Protein AF-A0AA91EET5-F1 (afdb_monomer)

Sequence (103 aa):
MRKLGVDAERKNVVAAQWEQQTTDANEKAKIESCSSEIRQASVQIVQPQVNRVQQVTTDPAQLTALNDVHTKWLAYMNSITLKGTDASLAKAFNNAADKLESM

pLDDT: mean 87.49, std 6.36, range [72.88, 96.38]

Radius of gyration: 15.82 Å; Cα contacts (8 Å, |Δi|>4): 70; chains: 1; bounding box: 35×16×47 Å

Structure (mmCIF, N/CA/C/O backbone):
data_AF-A0AA91EET5-F1
#
_entry.id   AF-A0AA91EET5-F1
#
loop_
_atom_site.group_PDB
_atom_site.id
_atom_site.type_symbol
_atom_site.label_atom_id
_atom_site.label_alt_id
_atom_site.label_comp_id
_atom_site.label_asym_id
_atom_site.label_entity_id
_atom_site.label_seq_id
_atom_site.pdbx_PDB_ins_code
_atom_site.Cartn_x
_atom_site.Cartn_y
_atom_site.Cartn_z
_atom_site.occupancy
_atom_site.B_iso_or_equiv
_atom_site.auth_seq_id
_atom_site.auth_comp_id
_atom_site.auth_asym_id
_atom_site.auth_atom_id
_atom_site.pdbx_PDB_model_num
ATOM 1 N N . MET A 1 1 ? 4.198 -6.272 -3.321 1.00 79.62 1 MET A N 1
ATOM 2 C CA . MET A 1 1 ? 3.411 -5.075 -2.938 1.00 79.62 1 MET A CA 1
ATOM 3 C C . MET A 1 1 ? 1.924 -5.379 -2.750 1.00 79.62 1 MET A C 1
ATOM 5 O O . MET A 1 1 ? 1.407 -5.063 -1.687 1.00 79.62 1 MET A O 1
ATOM 9 N N . ARG A 1 2 ? 1.248 -6.056 -3.697 1.00 83.31 2 ARG A N 1
ATOM 10 C CA . ARG A 1 2 ? -0.203 -6.341 -3.625 1.00 83.31 2 ARG A CA 1
ATOM 11 C C . ARG A 1 2 ? -0.639 -7.089 -2.357 1.00 83.31 2 ARG A C 1
ATOM 13 O O . ARG A 1 2 ? -1.467 -6.583 -1.611 1.00 83.31 2 ARG A O 1
ATOM 20 N N . LYS A 1 3 ? -0.003 -8.228 -2.055 1.00 84.19 3 LYS A N 1
ATOM 21 C CA . LYS A 1 3 ? -0.272 -9.009 -0.831 1.00 84.19 3 LYS A CA 1
ATOM 22 C C . LYS A 1 3 ? -0.099 -8.189 0.455 1.00 84.19 3 LYS A C 1
ATOM 24 O O . LYS A 1 3 ? -0.939 -8.264 1.337 1.00 84.19 3 LYS A O 1
ATOM 29 N N . LEU A 1 4 ? 0.956 -7.375 0.529 1.00 80.19 4 LEU A N 1
ATOM 30 C CA . LEU A 1 4 ? 1.233 -6.532 1.698 1.00 80.19 4 LEU A CA 1
ATOM 31 C C . LEU A 1 4 ? 0.138 -5.483 1.925 1.00 80.19 4 LEU A C 1
ATOM 33 O O . LEU A 1 4 ? -0.253 -5.263 3.064 1.00 80.19 4 LEU A O 1
ATOM 37 N N . GLY A 1 5 ? -0.371 -4.869 0.853 1.00 79.38 5 GLY A N 1
ATOM 38 C CA . GLY A 1 5 ? -1.472 -3.912 0.951 1.00 79.38 5 GLY A CA 1
ATOM 39 C C . GLY A 1 5 ? -2.782 -4.556 1.417 1.00 79.38 5 GLY A C 1
ATOM 40 O O . GLY A 1 5 ? -3.413 -4.051 2.338 1.00 79.38 5 GLY A O 1
ATOM 41 N N . VAL A 1 6 ? -3.129 -5.730 0.873 1.00 82.75 6 VAL A N 1
ATOM 42 C CA . VAL A 1 6 ? -4.320 -6.495 1.297 1.00 82.75 6 VAL A CA 1
ATOM 43 C C . VAL A 1 6 ? -4.222 -6.932 2.761 1.00 82.75 6 VAL A C 1
ATOM 45 O O . VAL A 1 6 ? -5.194 -6.827 3.509 1.00 82.75 6 VAL A O 1
ATOM 48 N N . ASP A 1 7 ? -3.055 -7.413 3.193 1.00 83.62 7 ASP A N 1
ATOM 49 C CA . ASP A 1 7 ? -2.842 -7.807 4.587 1.00 83.62 7 ASP A CA 1
ATOM 50 C C . ASP A 1 7 ? -2.925 -6.595 5.533 1.00 83.62 7 ASP A C 1
ATOM 52 O O . ASP A 1 7 ? -3.480 -6.714 6.627 1.00 83.62 7 ASP A O 1
ATOM 56 N N . ALA A 1 8 ? -2.417 -5.428 5.117 1.00 80.56 8 ALA A N 1
ATOM 57 C CA . ALA A 1 8 ? -2.539 -4.184 5.877 1.00 80.56 8 ALA A CA 1
ATOM 58 C C . ALA A 1 8 ? -4.004 -3.740 6.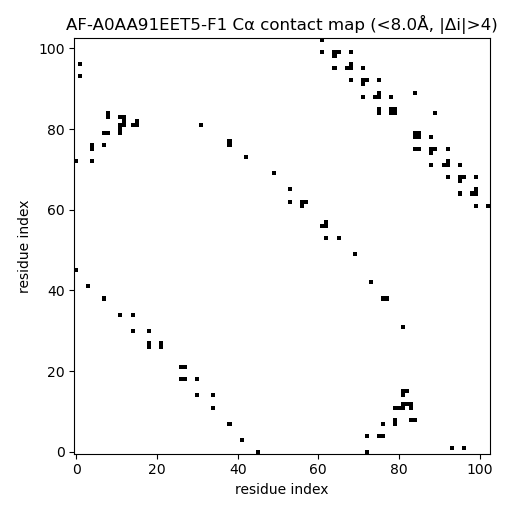012 1.00 80.56 8 ALA A C 1
ATOM 60 O O . ALA A 1 8 ? -4.450 -3.444 7.118 1.00 80.56 8 ALA A O 1
ATOM 61 N N . GLU A 1 9 ? -4.773 -3.771 4.921 1.00 82.88 9 GLU A N 1
ATOM 62 C CA . GLU A 1 9 ? -6.205 -3.458 4.928 1.00 82.88 9 GLU A CA 1
ATOM 63 C C . GLU A 1 9 ? -6.982 -4.382 5.877 1.00 82.88 9 GLU A C 1
ATOM 65 O O . GLU A 1 9 ? -7.721 -3.906 6.738 1.00 82.88 9 GLU A O 1
ATOM 70 N N . ARG A 1 10 ? -6.759 -5.702 5.793 1.00 83.31 10 ARG A N 1
ATOM 71 C CA . ARG A 1 10 ? -7.416 -6.684 6.674 1.00 83.31 10 ARG A CA 1
ATOM 72 C C . ARG A 1 10 ? -7.131 -6.429 8.149 1.00 83.31 10 ARG A C 1
ATOM 74 O O . ARG A 1 10 ? -8.049 -6.475 8.964 1.00 83.31 10 ARG A O 1
ATOM 81 N N . LYS A 1 11 ? -5.871 -6.159 8.500 1.00 80.50 11 LYS A N 1
ATOM 82 C CA . LYS A 1 11 ? -5.490 -5.840 9.884 1.00 80.50 11 LYS A CA 1
ATOM 83 C C . LYS A 1 11 ? -6.155 -4.552 10.367 1.00 80.50 11 LYS A C 1
ATOM 85 O O . LYS A 1 11 ? -6.593 -4.503 11.512 1.00 80.50 11 LYS A O 1
ATOM 90 N N . ASN A 1 12 ? -6.299 -3.557 9.493 1.00 79.44 12 ASN A N 1
ATOM 91 C CA . ASN A 1 12 ? -6.985 -2.313 9.833 1.00 79.44 12 ASN A CA 1
ATOM 92 C C . ASN A 1 12 ? -8.488 -2.503 10.068 1.00 79.44 12 ASN A C 1
ATOM 94 O O . ASN A 1 12 ? -9.044 -1.874 10.962 1.00 79.44 12 ASN A O 1
ATOM 98 N N . VAL A 1 13 ? -9.141 -3.401 9.323 1.00 80.31 13 VAL A N 1
ATOM 99 C CA . VAL A 1 13 ? -10.548 -3.767 9.569 1.00 80.31 13 VAL A CA 1
ATOM 100 C C . VAL A 1 13 ? -10.719 -4.417 10.945 1.00 80.31 13 VAL A C 1
ATOM 102 O O . VAL A 1 13 ? -11.660 -4.087 11.662 1.00 80.31 13 VAL A O 1
ATOM 105 N N . VAL A 1 14 ? -9.798 -5.299 11.352 1.00 78.81 14 VAL A N 1
ATOM 106 C CA . VAL A 1 14 ? -9.814 -5.890 12.704 1.00 78.81 14 VAL A CA 1
ATOM 107 C C . VAL A 1 14 ? -9.612 -4.811 13.773 1.00 78.81 14 VAL A C 1
ATOM 109 O O . VAL A 1 14 ? -10.362 -4.766 14.746 1.00 78.81 14 VAL A O 1
ATOM 112 N N . ALA A 1 15 ? -8.655 -3.900 13.569 1.00 79.00 15 ALA A N 1
ATOM 113 C CA . ALA A 1 15 ? -8.425 -2.767 14.466 1.00 79.00 15 ALA A CA 1
ATOM 114 C C . ALA A 1 15 ? -9.678 -1.881 14.617 1.00 79.00 15 ALA A C 1
ATOM 116 O O . ALA A 1 15 ? -10.000 -1.445 15.719 1.00 79.00 15 ALA A O 1
ATOM 117 N N . ALA A 1 16 ? -10.430 -1.674 13.537 1.00 78.69 16 ALA A N 1
ATOM 118 C CA . ALA A 1 16 ? -11.678 -0.917 13.553 1.00 78.69 16 ALA A CA 1
ATOM 119 C C . ALA A 1 16 ? -12.797 -1.600 14.342 1.00 78.69 16 ALA A C 1
ATOM 121 O O . ALA A 1 16 ? -13.543 -0.944 15.063 1.00 78.69 16 ALA A O 1
ATOM 122 N N . GLN A 1 17 ? -12.910 -2.924 14.224 1.00 79.38 17 GLN A N 1
ATOM 123 C CA . GLN A 1 17 ? -13.871 -3.700 15.008 1.00 79.38 17 GLN A CA 1
ATOM 124 C C . GLN A 1 17 ? -13.556 -3.618 16.504 1.00 79.38 17 GLN A C 1
ATOM 126 O O . GLN A 1 17 ? -14.473 -3.484 17.311 1.00 79.38 17 GLN A O 1
ATOM 131 N N . TRP A 1 18 ? -12.272 -3.641 16.873 1.00 79.31 18 TRP A N 1
ATOM 132 C CA . TRP A 1 18 ? -11.852 -3.406 18.255 1.00 79.31 18 TRP A CA 1
ATOM 133 C C . TRP A 1 18 ? -12.154 -1.977 18.719 1.00 79.31 18 TRP A C 1
ATOM 135 O O . TRP A 1 18 ? -12.754 -1.811 19.775 1.00 79.31 18 TRP A O 1
ATOM 145 N N . GLU A 1 19 ? -11.853 -0.951 17.917 1.00 79.69 19 GLU A N 1
ATOM 146 C CA . GLU A 1 19 ? -12.166 0.454 18.241 1.00 79.69 19 GLU A CA 1
ATOM 147 C C . GLU A 1 19 ? -13.669 0.688 18.476 1.00 79.69 19 GLU A C 1
ATOM 149 O O . GLU A 1 19 ? -14.045 1.435 19.382 1.00 79.69 19 GLU A O 1
ATOM 154 N N . GLN A 1 20 ? -14.535 0.009 17.717 1.00 79.31 20 GLN A N 1
ATOM 155 C CA . GLN A 1 20 ? -15.989 0.072 17.891 1.00 79.31 20 GLN A CA 1
ATOM 156 C C . GLN A 1 20 ? -16.488 -0.616 19.169 1.00 79.31 20 GLN A C 1
ATOM 158 O O . GLN A 1 20 ? -17.505 -0.199 19.722 1.00 79.31 20 GLN A O 1
ATOM 163 N N . GLN A 1 21 ? -15.806 -1.668 19.628 1.00 82.38 21 GLN A N 1
ATOM 164 C CA . GLN A 1 21 ? -16.177 -2.419 20.835 1.00 82.38 21 GLN A CA 1
ATOM 165 C C . GLN A 1 21 ? -15.594 -1.806 22.116 1.00 82.38 21 GLN A C 1
ATOM 167 O O . GLN A 1 21 ? -16.145 -1.993 23.200 1.00 82.38 21 GLN A O 1
ATOM 172 N N . THR A 1 22 ? -14.503 -1.053 21.997 1.00 79.31 22 THR A N 1
ATOM 173 C CA . THR A 1 22 ? -13.843 -0.366 23.104 1.00 79.31 22 THR A CA 1
ATOM 174 C C . THR A 1 22 ? -14.585 0.921 23.480 1.00 79.31 22 THR A C 1
ATOM 176 O O . THR A 1 22 ? -14.764 1.822 22.662 1.00 79.31 22 THR A O 1
ATOM 179 N N . THR A 1 23 ? -14.965 1.064 24.7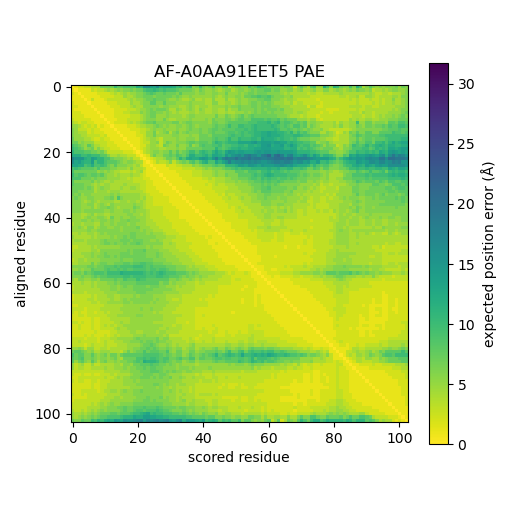52 1.00 78.62 23 THR A N 1
ATOM 180 C CA . THR A 1 23 ? -15.548 2.309 25.290 1.00 78.62 23 THR A CA 1
ATOM 181 C C . THR A 1 23 ? -14.506 3.265 25.887 1.00 78.62 23 THR A C 1
ATOM 183 O O . THR A 1 23 ? -14.836 4.413 26.174 1.00 78.62 23 THR A O 1
ATOM 186 N N . ASP A 1 24 ? -13.259 2.819 26.074 1.00 88.31 24 ASP A N 1
ATOM 187 C CA . ASP A 1 24 ? -12.155 3.614 26.629 1.00 88.31 24 ASP A CA 1
ATOM 188 C C . ASP A 1 24 ? -11.419 4.410 25.532 1.00 88.31 24 ASP A C 1
ATOM 190 O O . ASP A 1 24 ? -10.824 3.850 24.610 1.00 88.31 24 ASP A O 1
ATOM 194 N N . ALA A 1 25 ? -11.414 5.739 25.651 1.00 82.69 25 ALA A N 1
ATOM 195 C CA . ALA A 1 25 ? -10.743 6.634 24.709 1.00 82.69 25 ALA A CA 1
ATOM 196 C C . ALA A 1 25 ? -9.214 6.423 24.621 1.00 82.69 25 ALA A C 1
ATOM 198 O O . ALA A 1 25 ? -8.638 6.591 23.545 1.00 82.69 25 ALA A O 1
ATOM 199 N N . ASN A 1 26 ? -8.550 6.024 25.711 1.00 86.56 26 ASN A N 1
ATOM 200 C CA . ASN A 1 26 ? -7.113 5.738 25.708 1.00 86.56 26 ASN A CA 1
ATOM 201 C C . ASN A 1 26 ? -6.786 4.470 24.918 1.00 86.56 26 ASN A C 1
ATOM 203 O O . ASN A 1 26 ? -5.754 4.405 24.250 1.00 86.56 26 ASN A O 1
ATOM 207 N N . GLU A 1 27 ? -7.640 3.451 24.986 1.00 84.50 27 GLU A N 1
ATOM 208 C CA . GLU A 1 27 ? -7.467 2.238 24.188 1.00 84.50 27 GLU A CA 1
ATOM 209 C C . GLU A 1 27 ? -7.687 2.518 22.696 1.00 84.50 27 GLU A C 1
ATOM 211 O O . GLU A 1 27 ? -6.880 2.077 21.876 1.00 84.50 27 GL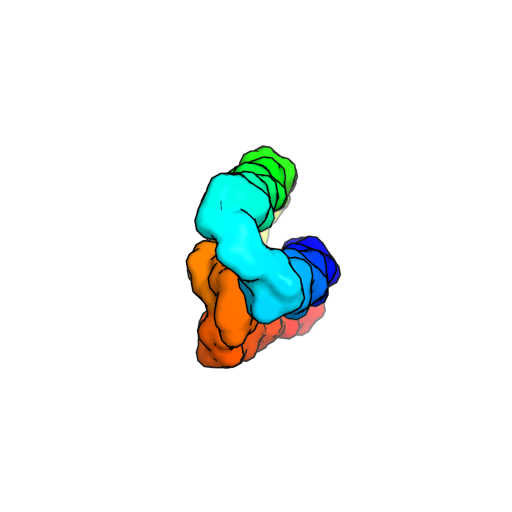U A O 1
ATOM 216 N N . LYS A 1 28 ? -8.683 3.344 22.342 1.00 80.69 28 LYS A N 1
ATOM 217 C CA . LYS A 1 28 ? -8.882 3.808 20.957 1.00 80.69 28 LYS A CA 1
ATOM 218 C C . LYS A 1 28 ? -7.645 4.514 20.399 1.00 80.69 28 LYS A C 1
ATOM 220 O O . LYS A 1 28 ? -7.175 4.167 19.317 1.00 80.69 28 LYS A O 1
ATOM 225 N N . ALA A 1 29 ? -7.056 5.429 21.172 1.00 83.12 29 ALA A N 1
ATOM 226 C CA . ALA A 1 29 ? -5.842 6.141 20.769 1.00 83.12 29 ALA A CA 1
ATOM 227 C C . ALA A 1 29 ? -4.644 5.196 20.537 1.00 83.12 29 ALA A C 1
ATOM 229 O O . ALA A 1 29 ? -3.868 5.383 19.599 1.00 83.12 29 ALA A O 1
ATOM 230 N N . LYS A 1 30 ? -4.499 4.141 21.352 1.00 86.62 30 LYS A N 1
ATOM 231 C CA . LYS A 1 30 ? -3.452 3.122 21.155 1.00 86.62 30 LYS A CA 1
ATOM 232 C C . LYS A 1 30 ? -3.663 2.318 19.871 1.00 86.62 30 LYS A C 1
ATOM 234 O O . LYS A 1 30 ? -2.690 2.040 19.169 1.00 86.62 30 LYS A O 1
ATOM 239 N N . ILE A 1 31 ? -4.909 1.965 19.552 1.00 82.25 31 ILE A N 1
ATOM 240 C CA . ILE A 1 31 ? -5.263 1.244 18.318 1.00 82.25 31 ILE A CA 1
ATOM 241 C C . ILE A 1 31 ? -4.924 2.093 17.084 1.00 82.25 31 ILE A C 1
ATOM 243 O O . ILE A 1 31 ? -4.309 1.596 16.134 1.00 82.25 31 ILE A O 1
ATOM 247 N N . GLU A 1 32 ? -5.264 3.383 17.113 1.00 80.19 32 GLU A N 1
ATOM 248 C CA . GLU A 1 32 ? -4.917 4.332 16.051 1.00 80.19 32 GLU A CA 1
ATOM 249 C C . GLU A 1 32 ? -3.396 4.490 15.891 1.00 80.19 32 GLU A C 1
ATOM 251 O O . GLU A 1 32 ? -2.888 4.405 14.767 1.00 80.19 32 GLU A O 1
ATOM 256 N N . SER A 1 33 ? -2.655 4.641 16.999 1.00 85.19 33 SER A N 1
ATOM 257 C CA . SER A 1 33 ? -1.184 4.732 16.983 1.00 85.19 33 SER A CA 1
ATOM 258 C C . SER A 1 33 ? -0.552 3.493 16.356 1.00 85.19 33 SER A C 1
ATOM 260 O O . SER A 1 33 ? 0.222 3.605 15.405 1.00 85.19 33 SER A O 1
ATOM 262 N N . CYS A 1 34 ? -0.946 2.302 16.817 1.00 83.94 34 CYS A N 1
ATOM 263 C CA . CYS A 1 34 ? -0.423 1.035 16.311 1.00 83.94 34 CYS A CA 1
ATOM 264 C C . CYS A 1 34 ? -0.682 0.873 14.803 1.00 83.94 34 CYS A C 1
ATOM 266 O O . CYS A 1 34 ? 0.209 0.482 14.046 1.00 83.94 34 CYS A O 1
ATOM 268 N N . SER A 1 35 ? -1.879 1.248 14.342 1.00 80.00 35 SER A N 1
ATOM 269 C CA . SER A 1 35 ? -2.235 1.214 12.918 1.00 80.00 35 SER A CA 1
ATOM 270 C C . SER A 1 35 ? -1.344 2.147 12.082 1.00 80.00 35 SER A C 1
ATOM 272 O O . SER A 1 35 ? -0.874 1.771 11.004 1.00 80.00 35 SER A O 1
ATOM 274 N N . SER A 1 36 ? -1.048 3.347 12.594 1.00 80.94 36 SER A N 1
ATOM 275 C CA . SER A 1 36 ? -0.140 4.297 11.938 1.00 80.94 36 SER A CA 1
ATOM 276 C C . SER A 1 36 ? 1.313 3.800 11.907 1.00 80.94 36 SER A C 1
ATOM 278 O O . SER A 1 36 ? 1.971 3.899 10.867 1.00 80.94 36 SER A O 1
ATOM 280 N N . GLU A 1 37 ? 1.804 3.217 13.003 1.00 85.00 37 GLU A N 1
ATOM 281 C CA . GLU A 1 37 ? 3.155 2.645 13.102 1.00 85.00 37 GLU A CA 1
ATOM 282 C C . GLU A 1 37 ? 3.358 1.487 12.115 1.00 85.00 37 GLU A C 1
ATOM 284 O O . GLU A 1 37 ? 4.360 1.447 11.399 1.00 85.00 37 GLU A O 1
ATOM 289 N N . ILE A 1 38 ? 2.378 0.582 11.998 1.00 81.19 38 ILE A N 1
ATOM 290 C CA . ILE A 1 38 ? 2.416 -0.528 11.033 1.00 81.19 38 ILE A CA 1
ATOM 291 C C . ILE A 1 38 ? 2.483 -0.001 9.596 1.00 81.19 38 ILE A C 1
ATOM 293 O O . ILE A 1 38 ? 3.248 -0.525 8.774 1.00 81.19 38 ILE A O 1
ATOM 297 N N . ARG A 1 39 ? 1.710 1.045 9.274 1.00 81.69 39 ARG A N 1
ATOM 298 C CA . ARG A 1 39 ? 1.754 1.685 7.953 1.00 81.69 39 ARG A CA 1
ATOM 299 C C . ARG A 1 39 ? 3.140 2.265 7.674 1.00 81.69 39 ARG A C 1
ATOM 301 O O . ARG A 1 39 ? 3.700 2.006 6.609 1.00 81.69 39 ARG A O 1
ATOM 308 N N . GLN A 1 40 ? 3.714 2.997 8.628 1.00 84.62 40 GLN A N 1
ATOM 309 C CA . GLN A 1 40 ? 5.049 3.579 8.484 1.00 84.62 40 GLN A CA 1
ATOM 310 C C . GLN A 1 40 ? 6.126 2.501 8.300 1.00 84.62 40 GLN A C 1
ATOM 312 O O . GLN A 1 40 ? 6.934 2.596 7.373 1.00 84.62 40 GLN A O 1
ATOM 317 N N . ALA A 1 41 ? 6.101 1.446 9.117 1.00 85.44 41 ALA A N 1
ATOM 318 C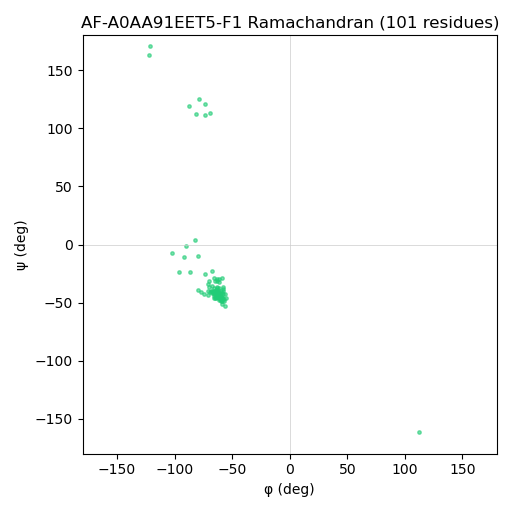 CA . ALA A 1 41 ? 7.024 0.322 8.999 1.00 85.44 41 ALA A CA 1
ATOM 319 C C . ALA A 1 41 ? 6.905 -0.373 7.630 1.00 85.44 41 ALA A C 1
ATOM 321 O O . ALA A 1 41 ? 7.911 -0.705 7.005 1.00 85.44 41 ALA A O 1
ATOM 322 N N . SER A 1 42 ? 5.681 -0.532 7.116 1.00 83.69 42 SER A N 1
ATOM 323 C CA . SER A 1 42 ? 5.439 -1.126 5.794 1.00 83.69 42 SER A CA 1
ATOM 324 C C . SER A 1 42 ? 6.091 -0.313 4.671 1.00 83.69 42 SER A C 1
ATOM 326 O O . SER A 1 42 ? 6.741 -0.884 3.795 1.00 83.69 42 SER A O 1
ATOM 328 N N . VAL A 1 43 ? 5.976 1.019 4.715 1.00 85.56 43 VAL A N 1
ATOM 329 C CA . VAL A 1 43 ? 6.646 1.917 3.757 1.00 85.56 43 VAL A CA 1
ATOM 330 C C . VAL A 1 43 ? 8.167 1.803 3.872 1.00 85.56 43 VAL A C 1
ATOM 332 O O . VAL A 1 43 ? 8.846 1.655 2.857 1.00 85.56 43 VAL A O 1
ATOM 335 N N . GLN A 1 44 ? 8.706 1.789 5.094 1.00 88.06 44 GLN A N 1
ATOM 336 C CA . GLN A 1 44 ? 10.148 1.667 5.337 1.00 88.06 44 GLN A CA 1
ATOM 337 C C . GLN A 1 44 ? 10.740 0.337 4.847 1.00 88.06 44 GLN A C 1
ATOM 339 O O . GLN A 1 44 ? 11.900 0.305 4.442 1.00 88.06 44 GLN A O 1
ATOM 344 N N . ILE A 1 45 ? 9.960 -0.749 4.843 1.00 87.38 45 ILE A N 1
ATOM 345 C CA . ILE A 1 45 ? 10.389 -2.056 4.319 1.00 87.38 45 ILE A CA 1
ATOM 346 C C . ILE A 1 45 ? 10.351 -2.088 2.785 1.00 87.38 45 ILE A C 1
ATOM 348 O O . ILE A 1 45 ? 11.252 -2.643 2.154 1.00 87.38 45 ILE A O 1
ATOM 352 N N . VAL A 1 46 ? 9.313 -1.513 2.170 1.00 88.25 46 VAL A N 1
ATOM 353 C CA . VAL A 1 46 ? 9.096 -1.596 0.716 1.00 88.25 46 VAL A CA 1
ATOM 354 C C . VAL A 1 46 ? 9.971 -0.607 -0.055 1.00 88.25 46 VAL A C 1
ATOM 356 O O . VAL A 1 46 ? 10.525 -0.977 -1.091 1.00 88.25 46 VAL A O 1
ATOM 359 N N . GLN A 1 47 ? 10.155 0.616 0.451 1.00 90.69 47 GLN A N 1
ATOM 360 C CA . GLN A 1 47 ? 10.878 1.676 -0.259 1.00 90.69 47 GLN A CA 1
ATOM 361 C C . GLN A 1 47 ? 12.305 1.269 -0.688 1.00 90.69 47 GLN A C 1
ATOM 363 O O . GLN A 1 47 ? 12.648 1.463 -1.857 1.00 90.69 47 GLN A O 1
ATOM 368 N N . PRO A 1 48 ? 13.144 0.648 0.168 1.00 92.88 48 PRO A N 1
ATOM 369 C CA . PRO A 1 48 ? 14.478 0.215 -0.242 1.00 92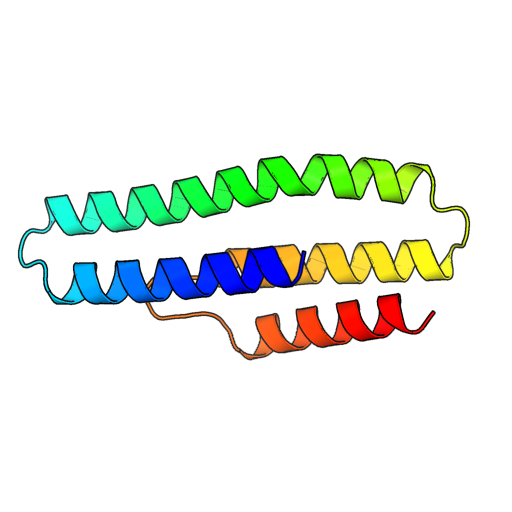.88 48 PRO A CA 1
ATOM 370 C C . PRO A 1 48 ? 14.450 -0.876 -1.316 1.00 92.88 48 PRO A C 1
ATOM 372 O O . PRO A 1 48 ? 15.355 -0.937 -2.146 1.00 92.88 48 PRO A O 1
ATOM 375 N N . GLN A 1 49 ? 13.429 -1.740 -1.317 1.00 91.31 49 GLN A N 1
ATOM 376 C CA . GLN A 1 49 ? 13.286 -2.781 -2.336 1.00 91.31 49 GLN A CA 1
ATOM 377 C C . GLN A 1 49 ? 12.914 -2.177 -3.690 1.00 91.31 49 GLN A C 1
ATOM 379 O O . GLN A 1 49 ? 13.527 -2.532 -4.692 1.00 91.31 49 GLN A O 1
ATOM 384 N N . VAL A 1 50 ? 11.979 -1.222 -3.714 1.00 93.19 50 VAL A N 1
ATOM 385 C CA . VAL A 1 50 ? 11.615 -0.493 -4.938 1.00 93.19 50 VAL A CA 1
ATOM 386 C C . VAL A 1 50 ? 12.831 0.227 -5.514 1.00 93.19 50 VAL A C 1
ATOM 388 O O . VAL A 1 50 ? 13.127 0.053 -6.693 1.00 93.19 50 VAL A O 1
ATOM 391 N N . ASN A 1 51 ? 13.591 0.937 -4.675 1.00 94.50 51 ASN A N 1
ATOM 392 C CA . ASN A 1 51 ? 14.800 1.641 -5.108 1.00 94.50 51 ASN A CA 1
ATOM 393 C C . ASN A 1 51 ? 15.824 0.686 -5.743 1.00 94.50 51 ASN A C 1
ATOM 395 O O . ASN A 1 51 ? 16.405 1.001 -6.779 1.00 94.50 51 ASN A O 1
ATOM 399 N N . ARG A 1 52 ? 16.032 -0.499 -5.151 1.00 95.31 52 ARG A N 1
ATOM 400 C CA . ARG A 1 52 ? 16.942 -1.515 -5.707 1.00 95.31 52 ARG A CA 1
ATOM 401 C C . ARG A 1 52 ? 16.478 -2.017 -7.071 1.00 95.31 52 ARG A C 1
ATOM 403 O O . ARG A 1 52 ? 17.299 -2.136 -7.971 1.00 95.31 52 ARG A O 1
ATOM 410 N N . VAL A 1 53 ? 15.183 -2.295 -7.232 1.00 93.81 53 VAL A N 1
ATOM 411 C CA . VAL A 1 53 ? 14.637 -2.758 -8.518 1.00 93.81 53 VAL A CA 1
ATOM 412 C C . VAL A 1 53 ? 14.743 -1.654 -9.574 1.00 93.81 53 VAL A C 1
ATOM 414 O O . VAL A 1 53 ? 15.185 -1.926 -10.687 1.00 93.81 53 VAL A O 1
ATOM 417 N N . GLN A 1 54 ? 14.440 -0.400 -9.224 1.00 94.06 54 GLN A N 1
ATOM 418 C CA . GLN A 1 54 ? 14.593 0.748 -10.128 1.00 94.06 54 GLN A CA 1
ATOM 419 C C . GLN A 1 54 ? 16.033 0.902 -10.636 1.00 94.06 54 GLN A C 1
ATOM 421 O O . GLN A 1 54 ? 16.230 1.185 -11.811 1.00 94.06 54 GLN A O 1
ATOM 426 N N . GLN A 1 55 ? 17.036 0.678 -9.780 1.00 95.50 55 GLN A N 1
ATOM 427 C CA . GLN A 1 55 ? 18.453 0.795 -10.152 1.00 95.50 55 GLN A CA 1
ATOM 428 C C . GLN A 1 55 ? 18.916 -0.244 -11.179 1.00 95.50 55 GLN A C 1
ATOM 430 O O . GLN A 1 55 ? 19.852 0.025 -11.926 1.00 95.50 55 GLN A O 1
ATOM 435 N N . VAL A 1 56 ? 18.295 -1.426 -11.202 1.00 96.19 56 VAL A N 1
ATOM 436 C CA . VAL A 1 56 ? 18.677 -2.521 -12.111 1.00 96.19 56 VAL A CA 1
ATOM 437 C C . VAL A 1 56 ? 17.743 -2.657 -13.315 1.00 96.19 56 VAL A C 1
ATOM 439 O O . VAL A 1 56 ? 18.026 -3.439 -14.218 1.00 96.19 56 VAL A O 1
ATOM 442 N N . THR A 1 57 ? 16.638 -1.906 -13.345 1.00 94.44 57 THR A N 1
ATOM 443 C CA . THR A 1 57 ? 15.683 -1.917 -14.460 1.00 94.44 57 THR A CA 1
ATOM 444 C C . THR A 1 57 ? 16.203 -1.023 -15.580 1.00 94.44 57 THR A C 1
ATOM 446 O O . THR A 1 57 ? 16.270 0.195 -15.427 1.00 94.44 57 THR A O 1
ATOM 449 N N . THR A 1 58 ? 16.574 -1.624 -16.708 1.00 94.44 58 THR A N 1
ATOM 450 C CA . THR A 1 58 ? 17.147 -0.910 -17.860 1.00 94.44 58 THR A CA 1
ATOM 451 C C . THR A 1 58 ? 16.119 -0.564 -18.932 1.00 94.44 58 THR A C 1
ATOM 453 O O . THR A 1 58 ? 16.335 0.384 -19.685 1.00 94.44 58 THR A O 1
ATOM 456 N N . ASP A 1 59 ? 15.001 -1.293 -19.000 1.00 96.38 59 ASP A N 1
ATOM 457 C CA . ASP A 1 59 ? 13.919 -1.001 -19.936 1.00 96.38 59 ASP A CA 1
ATOM 458 C C . ASP A 1 59 ? 13.127 0.247 -19.480 1.00 96.38 59 ASP A C 1
ATOM 460 O O . ASP A 1 59 ? 12.559 0.256 -18.379 1.00 96.38 59 ASP A O 1
ATOM 464 N N . PRO A 1 60 ? 13.056 1.317 -20.299 1.00 94.38 60 PRO A N 1
ATOM 465 C CA . PRO A 1 60 ? 12.381 2.558 -19.913 1.00 94.38 60 PRO A CA 1
ATOM 466 C C . PRO A 1 60 ? 10.876 2.403 -19.657 1.00 94.38 60 PRO A C 1
ATOM 468 O O . PRO A 1 60 ? 10.304 3.125 -18.830 1.00 94.38 60 PRO A O 1
ATOM 471 N N . ALA A 1 61 ? 10.217 1.482 -20.364 1.00 94.69 61 ALA A N 1
ATOM 472 C CA . ALA A 1 61 ? 8.789 1.247 -20.217 1.00 94.69 61 ALA A CA 1
ATOM 473 C C . ALA A 1 61 ? 8.505 0.496 -18.907 1.00 94.69 61 ALA A C 1
ATOM 475 O O . ALA A 1 61 ? 7.605 0.898 -18.164 1.00 94.69 61 ALA A O 1
ATOM 476 N N . GLN A 1 62 ? 9.309 -0.519 -18.575 1.00 94.31 62 GLN A N 1
ATOM 477 C CA . GLN A 1 62 ? 9.244 -1.226 -17.294 1.00 94.31 62 GLN A CA 1
ATOM 478 C C . GLN A 1 62 ? 9.563 -0.295 -16.122 1.00 94.31 62 GLN A C 1
ATOM 480 O O . GLN A 1 62 ? 8.846 -0.313 -15.122 1.00 94.31 62 GLN A O 1
ATOM 485 N N . LEU A 1 63 ? 10.572 0.576 -16.248 1.00 95.56 63 LEU A N 1
ATOM 486 C CA . LEU A 1 63 ? 10.899 1.556 -15.208 1.00 95.56 63 LEU A CA 1
ATOM 487 C C . LEU A 1 63 ? 9.734 2.529 -14.966 1.00 95.56 63 LEU A C 1
ATOM 489 O O . LEU A 1 63 ? 9.380 2.818 -13.821 1.00 95.56 63 LEU A O 1
ATOM 493 N N . THR A 1 64 ? 9.096 2.999 -16.039 1.00 95.94 64 THR A N 1
ATOM 494 C CA . THR A 1 64 ? 7.912 3.867 -15.951 1.00 95.94 64 THR A CA 1
ATOM 495 C C . THR A 1 64 ? 6.738 3.146 -15.286 1.00 95.94 64 THR A C 1
ATOM 497 O O . THR A 1 64 ? 6.095 3.710 -14.399 1.00 95.94 64 THR A O 1
ATOM 500 N N . ALA A 1 65 ? 6.475 1.893 -15.665 1.00 94.94 65 ALA A N 1
ATOM 501 C CA . ALA A 1 65 ? 5.423 1.082 -15.060 1.00 94.94 65 ALA A CA 1
ATOM 502 C C . ALA A 1 65 ? 5.696 0.802 -13.571 1.00 94.94 65 ALA A C 1
ATOM 504 O O . ALA A 1 65 ? 4.794 0.940 -12.746 1.00 94.94 65 ALA A O 1
ATOM 505 N N . LEU A 1 66 ? 6.943 0.503 -13.197 1.00 95.00 66 LEU A N 1
ATOM 506 C CA . LEU A 1 66 ? 7.356 0.321 -11.805 1.00 95.00 66 LEU A CA 1
ATOM 507 C C . LEU A 1 66 ? 7.135 1.591 -10.966 1.00 95.00 66 LEU A C 1
ATOM 509 O O . LEU A 1 66 ? 6.626 1.510 -9.846 1.00 95.00 66 LEU A O 1
ATOM 513 N N . ASN A 1 67 ? 7.468 2.764 -11.511 1.00 95.31 67 ASN A N 1
ATOM 514 C CA . ASN A 1 67 ? 7.244 4.051 -10.844 1.00 95.31 67 ASN A CA 1
ATOM 515 C C . ASN A 1 67 ? 5.751 4.344 -10.634 1.00 95.31 67 ASN A C 1
ATOM 517 O O . ASN A 1 67 ? 5.357 4.827 -9.568 1.00 95.31 67 ASN A O 1
ATOM 521 N N . ASP A 1 68 ? 4.918 4.022 -11.626 1.00 96.06 68 ASP A N 1
ATOM 522 C CA . ASP A 1 68 ? 3.462 4.166 -11.544 1.00 96.06 68 ASP A CA 1
ATOM 523 C C . ASP A 1 68 ? 2.864 3.232 -10.475 1.00 96.06 68 ASP A C 1
ATOM 525 O O . ASP A 1 68 ? 2.102 3.680 -9.613 1.00 96.06 68 ASP A O 1
ATOM 529 N N . VAL A 1 69 ? 3.284 1.958 -10.454 1.00 94.75 69 VAL A N 1
ATOM 530 C CA . VAL A 1 69 ? 2.901 0.987 -9.412 1.00 94.75 69 VAL A CA 1
ATOM 531 C C . VAL A 1 69 ? 3.275 1.496 -8.026 1.00 94.75 69 VAL A C 1
ATOM 533 O O . VAL A 1 69 ? 2.437 1.479 -7.124 1.00 94.75 69 VAL A O 1
ATOM 536 N N . HIS A 1 70 ? 4.511 1.966 -7.848 1.00 95.06 70 HIS A N 1
ATOM 537 C CA . HIS A 1 70 ? 4.990 2.442 -6.554 1.00 95.06 70 HIS A CA 1
ATOM 538 C C . HIS A 1 70 ? 4.200 3.663 -6.059 1.00 95.06 70 HIS A C 1
ATOM 540 O O . HIS A 1 70 ? 3.754 3.688 -4.911 1.00 95.06 70 HIS A O 1
ATOM 546 N N . THR A 1 71 ? 3.957 4.638 -6.936 1.00 95.69 71 THR A N 1
ATOM 547 C CA . THR A 1 71 ? 3.19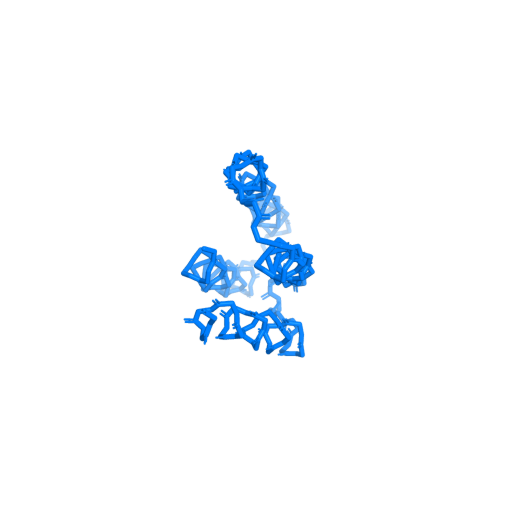2 5.852 -6.606 1.00 95.69 71 THR A CA 1
ATOM 548 C C . THR A 1 71 ? 1.770 5.510 -6.160 1.00 95.69 71 THR A C 1
ATOM 550 O O . THR A 1 71 ? 1.296 5.995 -5.131 1.00 95.69 71 THR A O 1
ATOM 553 N N . LYS A 1 72 ? 1.092 4.626 -6.899 1.00 95.38 72 LYS A N 1
ATOM 554 C CA . LYS A 1 72 ? -0.276 4.204 -6.570 1.00 95.38 72 LYS A CA 1
ATOM 555 C C . LYS A 1 72 ? -0.332 3.326 -5.325 1.00 95.38 72 LYS A C 1
ATOM 557 O O . LYS A 1 72 ? -1.285 3.433 -4.558 1.00 95.38 72 LYS A O 1
ATOM 562 N N . TRP A 1 73 ? 0.692 2.505 -5.086 1.00 93.12 73 TRP A N 1
ATOM 563 C CA . TRP A 1 73 ? 0.809 1.730 -3.854 1.00 93.12 73 TRP A CA 1
ATOM 564 C C . TRP A 1 73 ? 0.921 2.638 -2.623 1.00 93.12 73 TRP A C 1
ATOM 566 O O . TRP A 1 73 ? 0.202 2.418 -1.653 1.00 93.12 73 TRP A O 1
ATOM 576 N N . LEU A 1 74 ? 1.748 3.690 -2.671 1.00 92.44 74 LEU A N 1
ATOM 577 C CA . LEU A 1 74 ? 1.847 4.668 -1.579 1.00 92.44 74 LEU A CA 1
ATOM 578 C C . LEU A 1 74 ? 0.509 5.368 -1.316 1.00 92.44 74 LEU A C 1
ATOM 580 O O . LEU A 1 74 ? 0.100 5.489 -0.162 1.00 92.44 74 LEU A O 1
ATOM 584 N N . ALA A 1 75 ? -0.193 5.791 -2.372 1.00 92.44 75 ALA A N 1
ATOM 585 C CA . ALA A 1 75 ? -1.511 6.408 -2.239 1.00 92.44 75 ALA A CA 1
ATOM 586 C C . ALA A 1 75 ? -2.527 5.456 -1.581 1.00 92.44 75 ALA A C 1
ATOM 588 O O . ALA A 1 75 ? -3.191 5.843 -0.622 1.00 92.44 75 ALA A O 1
ATOM 589 N N . TYR A 1 76 ? -2.588 4.201 -2.038 1.00 91.50 76 TYR A N 1
ATOM 590 C CA . TYR A 1 76 ? -3.442 3.165 -1.450 1.00 91.50 76 TYR A CA 1
ATOM 591 C C . TYR A 1 76 ? -3.092 2.880 0.019 1.00 91.50 76 TYR A C 1
ATOM 593 O O . TYR A 1 76 ? -3.979 2.844 0.866 1.00 91.50 76 TYR A O 1
ATOM 601 N N . MET A 1 77 ? -1.809 2.738 0.362 1.00 89.19 77 MET A N 1
ATOM 602 C CA . MET A 1 77 ? -1.386 2.517 1.751 1.00 89.19 77 MET A CA 1
ATOM 603 C C . MET A 1 77 ? -1.741 3.697 2.663 1.00 89.19 77 MET A C 1
ATOM 605 O O . MET A 1 77 ? -2.114 3.496 3.818 1.00 89.19 77 MET A O 1
ATOM 609 N N . ASN A 1 78 ? -1.649 4.926 2.153 1.00 87.94 78 ASN A N 1
ATOM 610 C CA . ASN A 1 78 ? -1.996 6.128 2.907 1.00 87.94 78 ASN A CA 1
ATOM 611 C C . ASN A 1 78 ? -3.509 6.312 3.079 1.00 87.94 78 ASN A C 1
ATOM 613 O O . ASN A 1 78 ? -3.920 6.924 4.064 1.00 87.94 78 ASN A O 1
ATOM 617 N N . SER A 1 79 ? -4.334 5.763 2.181 1.00 88.19 79 SER A N 1
ATOM 618 C CA . SER A 1 79 ? -5.796 5.802 2.313 1.00 88.19 79 SER A CA 1
ATOM 619 C C . SER A 1 79 ? -6.365 4.760 3.268 1.00 88.19 79 SER A C 1
ATOM 621 O O . SER A 1 79 ? -7.552 4.818 3.579 1.00 88.19 79 SER A O 1
ATOM 623 N N . ILE A 1 80 ? -5.558 3.802 3.730 1.00 84.69 80 ILE A N 1
ATOM 624 C CA . ILE A 1 80 ? -5.992 2.807 4.710 1.00 84.69 80 ILE A CA 1
ATOM 625 C C . ILE A 1 80 ? -6.212 3.503 6.061 1.00 84.69 80 ILE A C 1
ATOM 627 O O . ILE A 1 80 ? -5.281 3.982 6.714 1.00 84.69 80 ILE A O 1
ATOM 631 N N . THR A 1 81 ? -7.475 3.543 6.477 1.00 79.56 81 THR A N 1
ATOM 632 C CA . THR A 1 81 ? -7.948 4.053 7.770 1.00 79.56 81 THR A CA 1
ATOM 633 C C . THR A 1 81 ? -8.700 2.953 8.514 1.00 79.56 81 THR A C 1
ATOM 635 O O . THR A 1 81 ? -8.988 1.899 7.940 1.00 79.56 81 THR A O 1
ATOM 638 N N . LEU A 1 82 ? -9.041 3.174 9.786 1.00 73.25 82 LEU A N 1
ATOM 639 C CA . LEU A 1 82 ? -9.888 2.232 10.528 1.00 73.25 82 LEU A CA 1
ATOM 640 C C . LEU A 1 82 ? -11.250 2.038 9.832 1.00 73.25 82 LEU A C 1
ATOM 642 O O . LEU A 1 82 ? -11.828 0.966 9.855 1.00 73.25 82 LEU A O 1
ATOM 646 N N . LYS A 1 83 ? -11.756 3.032 9.099 1.00 72.88 83 LYS A N 1
ATOM 647 C CA . LYS A 1 83 ? -13.055 2.924 8.412 1.00 72.88 83 LYS A CA 1
ATOM 648 C C . LYS A 1 83 ? -12.983 2.195 7.065 1.00 72.88 83 LYS A C 1
ATOM 650 O O . LYS A 1 83 ? -13.991 2.109 6.370 1.00 72.88 83 LYS A O 1
ATOM 655 N N . GLY A 1 84 ? -11.811 1.681 6.700 1.00 75.56 84 GLY A N 1
ATOM 656 C CA . GLY A 1 84 ? -11.539 1.057 5.412 1.00 75.56 84 GLY A CA 1
ATOM 657 C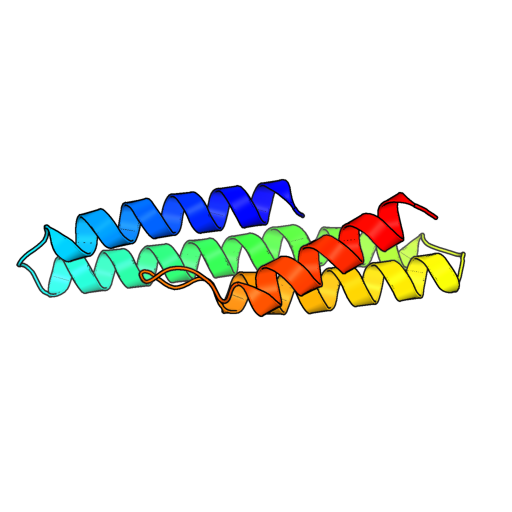 C . GLY A 1 84 ? -10.570 1.881 4.572 1.00 75.56 84 GLY A C 1
ATOM 658 O O . GLY A 1 84 ? -9.831 2.728 5.079 1.00 75.56 84 GLY A O 1
ATOM 659 N N . THR A 1 85 ? -10.560 1.604 3.274 1.00 83.62 85 THR A N 1
ATOM 660 C CA . THR A 1 85 ? -9.662 2.228 2.299 1.00 83.62 85 THR A CA 1
ATOM 661 C C . THR A 1 85 ? -10.451 2.917 1.191 1.00 83.62 85 THR A C 1
ATOM 663 O O . THR A 1 85 ? -11.632 2.634 0.984 1.00 83.62 85 THR A O 1
ATOM 666 N N . ASP A 1 86 ? -9.796 3.801 0.445 1.00 89.12 86 ASP A N 1
ATOM 667 C CA . ASP A 1 86 ? -10.369 4.357 -0.774 1.00 89.12 86 ASP A CA 1
ATOM 668 C C . ASP A 1 86 ? -10.347 3.292 -1.883 1.00 89.12 86 ASP A C 1
ATOM 670 O O . ASP A 1 86 ? -9.291 2.892 -2.389 1.00 89.12 86 ASP A O 1
ATOM 674 N N . ALA A 1 87 ? -11.535 2.825 -2.273 1.00 88.38 87 ALA A N 1
ATOM 675 C CA . ALA A 1 87 ? -11.698 1.793 -3.293 1.00 88.38 87 ALA A CA 1
ATOM 676 C C . ALA A 1 87 ? -11.152 2.215 -4.670 1.00 88.38 87 ALA A C 1
ATOM 678 O O . ALA A 1 87 ? -10.692 1.367 -5.441 1.00 88.38 87 ALA A O 1
ATOM 679 N N . SER A 1 88 ? -11.165 3.513 -4.985 1.00 93.44 88 SER A N 1
ATOM 680 C CA . SER A 1 88 ? -10.614 4.040 -6.235 1.00 93.44 88 SER A CA 1
ATOM 681 C C . SER A 1 88 ? -9.091 3.958 -6.232 1.00 93.44 88 SER A C 1
ATOM 683 O O . SER A 1 88 ? -8.504 3.563 -7.241 1.00 93.44 88 SER A O 1
ATOM 685 N N . LEU A 1 89 ? -8.447 4.254 -5.097 1.00 93.31 89 LEU A N 1
ATOM 686 C CA . LEU A 1 89 ? -6.994 4.123 -4.943 1.00 93.31 89 LEU A CA 1
ATOM 687 C C . LEU A 1 89 ? -6.549 2.656 -4.945 1.00 93.31 89 LEU A C 1
ATOM 689 O O . LEU A 1 89 ? -5.583 2.317 -5.632 1.00 93.31 89 LEU A O 1
ATOM 693 N N . ALA A 1 90 ? -7.295 1.771 -4.277 1.00 90.75 90 ALA A N 1
ATOM 694 C CA . ALA A 1 90 ? -7.056 0.328 -4.333 1.00 90.75 90 ALA A CA 1
ATOM 695 C C . ALA A 1 90 ? -7.151 -0.206 -5.776 1.00 90.75 90 ALA A C 1
ATOM 697 O O . ALA A 1 90 ? -6.269 -0.931 -6.244 1.00 90.75 90 ALA A O 1
ATOM 698 N N . LYS A 1 91 ? -8.187 0.203 -6.524 1.00 93.75 91 LYS A N 1
ATOM 699 C CA . LYS A 1 91 ? -8.360 -0.160 -7.938 1.00 93.75 91 LYS A CA 1
ATOM 700 C C . LYS A 1 91 ? -7.247 0.405 -8.821 1.00 93.75 91 LYS A C 1
ATOM 702 O O . LYS A 1 91 ? -6.720 -0.318 -9.662 1.00 93.75 91 LYS A O 1
ATOM 707 N N . ALA A 1 92 ? -6.867 1.669 -8.629 1.00 94.69 92 ALA A N 1
ATOM 708 C CA . ALA A 1 92 ? -5.786 2.295 -9.385 1.00 94.69 92 ALA A CA 1
ATOM 709 C C . ALA A 1 92 ? -4.464 1.539 -9.200 1.00 94.69 92 ALA A C 1
ATOM 711 O O . ALA A 1 92 ? -3.791 1.237 -10.187 1.00 94.69 92 ALA A O 1
ATOM 712 N N . PHE A 1 93 ? -4.126 1.192 -7.955 1.00 94.81 93 PHE A N 1
ATOM 713 C CA . PHE A 1 93 ? -2.960 0.373 -7.638 1.00 94.81 93 PHE A CA 1
ATOM 714 C C . PHE A 1 93 ? -3.023 -1.005 -8.309 1.00 94.81 93 PHE A C 1
ATOM 716 O O . PHE A 1 93 ? -2.060 -1.394 -8.971 1.00 94.81 93 PHE A O 1
ATOM 723 N N . ASN A 1 94 ? -4.151 -1.714 -8.201 1.00 93.50 94 ASN A N 1
ATOM 724 C CA . ASN A 1 94 ? -4.298 -3.036 -8.811 1.00 93.50 94 ASN A CA 1
ATOM 725 C C . ASN A 1 94 ? -4.112 -2.997 -10.331 1.00 93.50 94 ASN A C 1
ATOM 727 O O . ASN A 1 94 ? -3.323 -3.786 -10.844 1.00 93.50 94 ASN A O 1
ATOM 731 N N . ASN A 1 95 ? -4.723 -2.023 -11.012 1.00 95.62 95 ASN A N 1
ATOM 732 C CA . ASN A 1 95 ? -4.583 -1.848 -12.458 1.00 95.62 95 ASN A CA 1
ATOM 733 C C . ASN A 1 95 ? -3.134 -1.557 -12.882 1.00 95.62 95 ASN A C 1
ATOM 735 O O . ASN A 1 95 ? -2.684 -2.026 -13.925 1.00 95.62 95 ASN A O 1
ATOM 739 N N . ALA A 1 96 ? -2.397 -0.758 -12.103 1.00 94.38 96 ALA A N 1
ATOM 740 C CA . ALA A 1 96 ? -0.990 -0.489 -12.394 1.00 94.38 96 ALA A CA 1
ATOM 741 C C . ALA A 1 96 ? -0.133 -1.746 -12.226 1.00 94.38 96 ALA A C 1
ATOM 743 O O . AL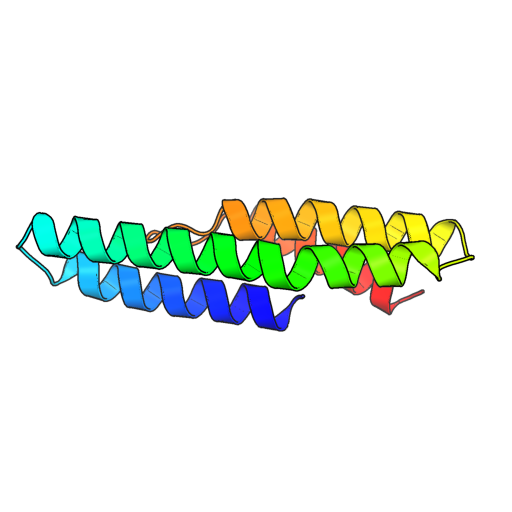A A 1 96 ? 0.752 -2.000 -13.041 1.00 94.38 96 ALA A O 1
ATOM 744 N N . ALA A 1 97 ? -0.408 -2.537 -11.187 1.00 92.94 97 ALA A N 1
ATOM 745 C CA . ALA A 1 97 ? 0.296 -3.787 -10.944 1.00 92.94 97 ALA A CA 1
ATOM 746 C C . ALA A 1 97 ? 0.012 -4.822 -12.047 1.00 92.94 97 ALA A C 1
ATOM 748 O O . ALA A 1 97 ? 0.959 -5.418 -12.546 1.00 92.94 97 ALA A O 1
ATOM 749 N N . ASP A 1 98 ? -1.240 -4.950 -12.502 1.00 94.19 98 ASP A N 1
ATOM 750 C CA . ASP A 1 98 ? -1.596 -5.824 -13.632 1.00 94.19 98 ASP A CA 1
ATOM 751 C C . ASP A 1 98 ? -0.878 -5.400 -14.916 1.00 94.19 98 ASP A C 1
ATOM 753 O O . ASP A 1 98 ? -0.348 -6.233 -15.648 1.00 94.19 98 ASP A O 1
ATOM 757 N N . LYS A 1 99 ? -0.802 -4.085 -15.170 1.00 92.19 99 LYS A N 1
ATOM 758 C CA . LYS A 1 99 ? -0.071 -3.552 -16.321 1.00 92.19 99 LYS A CA 1
ATOM 759 C C . LYS A 1 99 ? 1.403 -3.952 -16.276 1.00 92.19 99 LYS A C 1
ATOM 761 O O . LYS A 1 99 ? 1.907 -4.416 -17.290 1.00 92.19 99 LYS A O 1
ATOM 766 N N . LEU A 1 100 ? 2.074 -3.794 -15.134 1.00 90.81 100 LEU A N 1
ATOM 767 C CA . LEU A 1 100 ? 3.478 -4.189 -14.980 1.00 90.81 100 LEU A CA 1
ATOM 768 C C . LEU A 1 100 ? 3.675 -5.706 -15.148 1.00 90.81 100 LEU A C 1
ATOM 770 O O . LEU A 1 100 ? 4.649 -6.111 -15.766 1.00 90.81 100 LEU A O 1
ATOM 774 N N . GLU A 1 101 ? 2.763 -6.532 -14.625 1.00 89.38 101 GLU A N 1
ATOM 775 C CA . GLU A 1 101 ? 2.809 -8.002 -14.756 1.00 89.38 101 GLU A CA 1
ATOM 776 C C . GLU A 1 101 ? 2.590 -8.481 -16.204 1.00 89.38 101 GLU A C 1
ATOM 778 O O . GLU A 1 101 ? 3.005 -9.583 -16.554 1.00 89.38 101 GLU A O 1
ATOM 783 N N . SER A 1 102 ? 1.94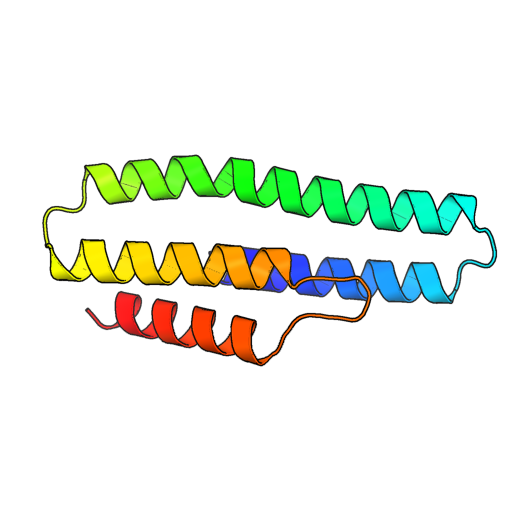2 -7.664 -17.040 1.00 89.62 102 SER A N 1
ATOM 784 C CA . SER A 1 102 ? 1.645 -7.974 -18.446 1.00 89.62 102 SER A CA 1
ATOM 785 C C . SER A 1 102 ? 2.722 -7.551 -19.457 1.00 89.62 102 SER A C 1
ATOM 787 O O . SER A 1 102 ? 2.522 -7.757 -20.655 1.00 89.62 102 SER A O 1
ATOM 789 N N . MET A 1 103 ? 3.815 -6.927 -19.001 1.00 85.81 103 MET A N 1
ATOM 790 C CA . MET A 1 103 ? 4.933 -6.460 -19.840 1.00 85.81 103 MET A CA 1
ATOM 791 C C . MET A 1 103 ? 6.034 -7.507 -19.957 1.00 85.81 103 MET A C 1
ATOM 793 O O . MET A 1 103 ? 6.578 -7.631 -21.075 1.00 85.81 103 MET A O 1
#

Secondary structure (DSSP, 8-state):
-HHHHHHHHHHHHHHHHHHHH---HHHHHHHHHHHHHHHHHHHHHHHHHHHHHHHH---HHHHHHHHHHHHHHHHHHHH-BTTB--HHHHHHHHHHHHHHHT-

Organism: NCBI:txid1354268

Mean predicted aligned error: 4.67 Å

Nearest PDB structures (foldseek):
  4dj9-assembly1_A  TM=3.409E-01  e=1.865E+00  Homo sapiens
  4p9t-assembly1_C  TM=3.243E-01  e=2.333E+00  Mus musculus
  4k1n-assembly1_B  TM=3.567E-01  e=9.977E+00  Mus musculus

Solvent-accessible surface area (backbone atoms only — not comparable to full-atom values): 5612 Å² total; per-residue (Å²): 110,69,68,59,52,54,52,50,48,54,53,28,47,53,50,28,55,49,48,72,72,50,86,51,68,70,58,41,52,50,52,54,49,51,55,51,50,53,50,52,52,51,50,66,62,46,51,62,52,53,54,54,50,56,75,72,50,81,51,70,67,59,42,50,34,51,52,51,25,51,55,30,43,53,52,29,58,68,41,52,40,54,94,43,60,49,66,67,39,47,50,52,21,50,55,32,45,53,53,51,76,72,110

Foldseek 3Di:
DLVLLVVLQVVLLVLLVVLVVDPDPVVNVVSQVVSVVSLVVSCVVVVVVLVVCLVPDPDPVLNVLSVQLVVLSNQQSVQRHSVGGDPVSSVSNVVSVVVSVVD